Protein AF-A0A4Q3DZP5-F1 (afdb_monomer)

Structure (mmCIF, N/CA/C/O backbone):
data_AF-A0A4Q3DZP5-F1
#
_entry.id   AF-A0A4Q3DZP5-F1
#
loop_
_atom_site.group_PDB
_atom_site.id
_atom_site.type_symbol
_atom_s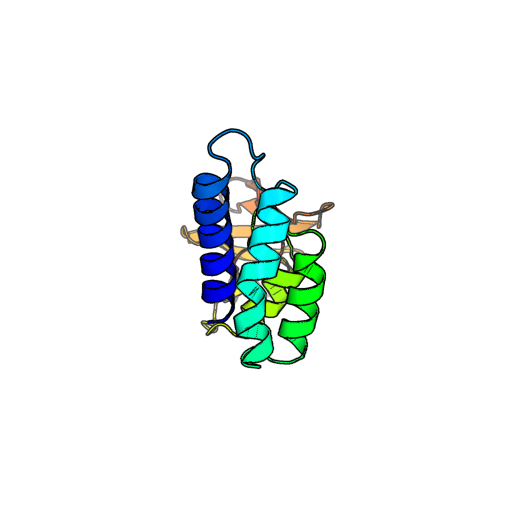ite.label_atom_id
_atom_site.label_alt_id
_atom_site.label_comp_id
_atom_site.label_asym_id
_atom_site.label_entity_id
_atom_site.label_seq_id
_atom_site.pdbx_PDB_ins_code
_atom_site.Cartn_x
_atom_site.Cartn_y
_atom_site.Cartn_z
_atom_site.occupancy
_atom_site.B_iso_or_equiv
_atom_site.auth_seq_id
_atom_site.auth_comp_id
_atom_site.auth_asym_id
_atom_site.auth_atom_id
_atom_site.pdbx_PDB_model_num
ATOM 1 N N . ALA A 1 1 ? -7.236 -9.238 -7.511 1.00 82.50 1 ALA A N 1
ATOM 2 C CA . ALA A 1 1 ? -6.347 -9.810 -8.567 1.00 82.50 1 ALA A CA 1
ATOM 3 C C . ALA A 1 1 ? -5.338 -8.799 -9.135 1.00 82.50 1 ALA A C 1
ATOM 5 O O . ALA A 1 1 ? -4.156 -9.111 -9.220 1.00 82.50 1 ALA A O 1
ATOM 6 N N . TYR A 1 2 ? -5.751 -7.573 -9.482 1.00 93.81 2 TYR A N 1
ATOM 7 C CA . TYR A 1 2 ? -4.837 -6.547 -10.020 1.00 93.81 2 TYR A CA 1
ATOM 8 C C . TYR A 1 2 ? -3.721 -6.129 -9.052 1.00 93.81 2 TYR A C 1
ATOM 10 O O . TYR A 1 2 ? -2.612 -5.832 -9.490 1.00 93.81 2 TYR A O 1
ATOM 18 N N . ALA A 1 3 ? -3.988 -6.149 -7.740 1.00 92.50 3 ALA A N 1
ATOM 19 C CA . ALA A 1 3 ? -2.983 -5.853 -6.720 1.00 92.50 3 ALA A CA 1
ATOM 20 C C . ALA A 1 3 ? -1.769 -6.786 -6.798 1.00 92.50 3 ALA A C 1
ATOM 22 O O . ALA A 1 3 ? -0.632 -6.325 -6.681 1.00 92.50 3 ALA A O 1
ATOM 23 N N . PHE A 1 4 ? -2.014 -8.077 -7.045 1.00 93.44 4 PHE A N 1
ATOM 24 C CA . PHE A 1 4 ? -0.957 -9.061 -7.245 1.00 93.44 4 PHE A CA 1
ATOM 25 C C . PHE A 1 4 ? -0.105 -8.681 -8.452 1.00 93.44 4 PHE A C 1
ATOM 27 O O . PHE A 1 4 ? 1.088 -8.473 -8.290 1.00 93.44 4 PHE A O 1
ATOM 34 N N . LEU A 1 5 ? -0.723 -8.465 -9.617 1.00 95.12 5 LEU A N 1
ATOM 35 C CA . LEU A 1 5 ? -0.002 -8.112 -10.840 1.00 95.12 5 LEU A CA 1
ATOM 36 C C . LEU A 1 5 ? 0.884 -6.869 -10.671 1.00 95.12 5 LEU A C 1
ATOM 38 O O . LEU A 1 5 ? 2.070 -6.918 -10.984 1.00 95.12 5 LEU A O 1
ATOM 42 N N . VAL A 1 6 ? 0.334 -5.762 -10.158 1.00 95.38 6 VAL A N 1
ATOM 43 C CA . VAL A 1 6 ? 1.102 -4.517 -9.965 1.00 95.38 6 VAL A CA 1
ATOM 44 C C . VAL A 1 6 ? 2.291 -4.744 -9.028 1.00 95.38 6 VAL A C 1
ATOM 46 O O . VAL A 1 6 ? 3.381 -4.234 -9.282 1.00 95.38 6 VAL A O 1
ATOM 49 N N . THR A 1 7 ? 2.100 -5.541 -7.975 1.00 95.12 7 THR A N 1
ATOM 50 C CA . THR A 1 7 ? 3.166 -5.900 -7.029 1.00 95.12 7 THR A CA 1
ATOM 51 C C . THR A 1 7 ? 4.206 -6.811 -7.682 1.00 95.12 7 THR A C 1
ATOM 53 O O . THR A 1 7 ? 5.396 -6.554 -7.569 1.00 95.12 7 THR A O 1
ATOM 56 N N . THR A 1 8 ? 3.798 -7.821 -8.451 1.00 96.38 8 THR A N 1
ATOM 57 C CA . THR A 1 8 ? 4.721 -8.696 -9.189 1.00 96.38 8 THR A CA 1
ATOM 58 C C . THR A 1 8 ? 5.590 -7.901 -10.158 1.00 96.38 8 THR A C 1
ATOM 60 O O . THR A 1 8 ? 6.802 -8.094 -10.199 1.00 96.38 8 THR A O 1
ATOM 63 N N . VAL A 1 9 ? 5.000 -6.968 -10.910 1.00 97.19 9 VAL A N 1
ATOM 64 C CA . VAL A 1 9 ? 5.762 -6.135 -11.848 1.00 97.19 9 VAL A CA 1
ATOM 65 C C . VAL A 1 9 ? 6.687 -5.160 -11.106 1.00 97.19 9 VAL A C 1
ATOM 67 O O . VAL A 1 9 ? 7.790 -4.914 -11.586 1.00 97.19 9 VAL A O 1
ATOM 70 N N . HIS A 1 10 ? 6.299 -4.657 -9.925 1.00 96.31 10 HIS A N 1
ATOM 71 C CA . HIS A 1 10 ? 7.179 -3.864 -9.051 1.00 96.31 10 HIS A CA 1
ATOM 72 C C . HIS A 1 10 ? 8.448 -4.645 -8.680 1.00 96.31 10 HIS A C 1
ATOM 74 O O . HIS A 1 10 ? 9.561 -4.149 -8.870 1.00 96.31 10 HIS A O 1
ATOM 80 N N . GLU A 1 11 ? 8.288 -5.878 -8.197 1.00 97.00 11 GLU A N 1
ATOM 81 C CA . GLU A 1 11 ? 9.420 -6.714 -7.787 1.00 97.00 11 GLU A CA 1
ATOM 82 C C . GLU A 1 11 ? 10.266 -7.166 -8.985 1.00 97.00 11 GLU A C 1
ATOM 84 O O . GLU A 1 11 ? 11.497 -7.137 -8.937 1.00 97.00 11 GLU A O 1
ATOM 89 N N . PHE A 1 12 ? 9.640 -7.494 -10.119 1.00 98.06 12 PHE A N 1
ATOM 90 C CA . PHE A 1 12 ? 10.377 -7.805 -11.346 1.00 98.06 12 PHE A CA 1
ATOM 91 C C . PHE A 1 12 ? 11.120 -6.595 -11.908 1.00 98.06 12 PHE A C 1
ATOM 93 O O . PHE A 1 12 ? 12.197 -6.761 -12.480 1.00 98.06 12 PHE A O 1
ATOM 100 N N . ALA A 1 13 ? 10.609 -5.379 -11.716 1.00 97.62 13 ALA A N 1
ATOM 101 C CA . ALA A 1 13 ? 11.342 -4.174 -12.072 1.00 97.62 13 ALA A CA 1
ATOM 102 C C . ALA A 1 13 ? 12.595 -4.000 -11.200 1.00 97.62 13 ALA A C 1
ATOM 104 O O . ALA A 1 13 ? 13.627 -3.584 -11.732 1.00 97.62 13 ALA A O 1
ATOM 105 N N . HIS A 1 14 ? 12.557 -4.362 -9.908 1.00 96.81 14 HIS A N 1
ATOM 106 C CA . HIS A 1 14 ? 13.768 -4.413 -9.068 1.00 96.81 14 HIS A CA 1
ATOM 107 C C . HIS A 1 14 ? 14.778 -5.409 -9.615 1.00 96.81 14 HIS A C 1
ATOM 109 O O . HIS A 1 14 ? 15.915 -5.024 -9.878 1.00 96.81 14 HIS A O 1
ATOM 115 N N . LEU A 1 15 ? 14.352 -6.650 -9.867 1.00 97.75 15 LEU A N 1
ATOM 116 C CA . LEU A 1 15 ? 15.219 -7.692 -10.420 1.00 97.75 15 LEU A CA 1
ATOM 117 C C . LEU A 1 15 ? 15.835 -7.275 -11.762 1.00 97.75 15 LEU A C 1
ATOM 119 O O . LEU A 1 15 ? 17.044 -7.381 -11.962 1.00 97.75 15 LEU A O 1
ATOM 123 N N . TYR A 1 16 ? 15.019 -6.759 -12.681 1.00 98.06 16 TYR A N 1
ATOM 124 C CA . TYR A 1 16 ? 15.492 -6.319 -13.989 1.00 98.06 16 TYR A CA 1
ATOM 125 C C . TYR A 1 16 ? 16.492 -5.162 -13.865 1.00 98.06 16 TYR A C 1
ATOM 127 O O . TYR A 1 16 ? 17.519 -5.151 -14.540 1.00 98.06 16 TYR A O 1
ATOM 135 N N . THR A 1 17 ? 16.233 -4.213 -12.964 1.00 98.19 17 THR A N 1
ATOM 136 C CA . THR A 1 17 ? 17.139 -3.085 -12.697 1.00 98.19 17 THR A CA 1
ATOM 137 C C . THR A 1 17 ? 18.458 -3.563 -12.101 1.00 98.19 17 THR A C 1
ATOM 139 O O . THR A 1 17 ? 19.517 -3.108 -12.531 1.00 98.19 17 THR A O 1
ATOM 142 N N . PHE A 1 18 ? 18.413 -4.518 -11.172 1.00 97.81 18 PHE A N 1
ATOM 143 C CA . PHE A 1 18 ? 19.606 -5.143 -10.613 1.00 97.81 18 PHE A CA 1
ATOM 144 C C . PHE A 1 18 ? 20.433 -5.836 -11.700 1.00 97.81 18 PHE A C 1
ATOM 146 O O . PHE A 1 18 ? 21.630 -5.595 -11.799 1.00 97.81 18 PHE A O 1
ATOM 153 N N . ASN A 1 19 ? 19.810 -6.600 -12.598 1.00 97.81 19 ASN A N 1
ATOM 154 C CA . ASN A 1 19 ? 20.534 -7.258 -13.688 1.00 97.81 19 ASN A CA 1
ATOM 155 C C . ASN A 1 19 ? 21.247 -6.263 -14.622 1.00 97.81 19 ASN A C 1
ATOM 157 O O . ASN A 1 19 ? 22.319 -6.574 -15.131 1.00 97.81 19 ASN A O 1
ATOM 161 N N . GLN A 1 20 ? 20.686 -5.067 -14.830 1.00 97.81 20 GLN A N 1
ATOM 162 C CA . GLN A 1 20 ? 21.265 -4.033 -15.699 1.00 97.81 20 GLN A CA 1
ATOM 163 C C . GLN A 1 20 ? 22.331 -3.169 -15.007 1.00 97.81 20 GLN A C 1
ATOM 165 O O . GLN A 1 20 ? 23.309 -2.768 -15.636 1.00 97.81 20 GLN A O 1
ATOM 170 N N . HIS A 1 21 ? 22.143 -2.852 -13.724 1.00 96.88 21 HIS A N 1
ATOM 171 C CA . HIS A 1 21 ? 22.919 -1.812 -13.034 1.00 96.88 21 HIS A CA 1
ATOM 172 C C . HIS A 1 21 ? 23.624 -2.299 -11.762 1.00 96.88 21 HIS A C 1
ATOM 174 O O . HIS A 1 21 ? 24.452 -1.573 -11.207 1.00 96.88 21 HIS A O 1
ATOM 180 N N . GLN A 1 22 ? 23.325 -3.514 -11.303 1.00 95.19 22 GLN A N 1
ATOM 181 C CA . GLN A 1 22 ? 23.816 -4.097 -10.054 1.00 95.19 22 GLN A CA 1
ATOM 182 C C . GLN A 1 22 ? 23.598 -3.112 -8.891 1.00 95.19 22 GLN A C 1
ATOM 184 O O . GLN A 1 22 ? 22.534 -2.503 -8.774 1.00 95.19 22 GLN A O 1
ATOM 189 N N . HIS A 1 23 ? 24.611 -2.891 -8.055 1.00 92.94 23 HIS A N 1
ATOM 190 C CA . HIS A 1 23 ? 24.550 -1.975 -6.912 1.00 92.94 23 HIS A CA 1
ATOM 191 C C . HIS A 1 23 ? 24.649 -0.480 -7.273 1.00 92.94 23 HIS A C 1
ATOM 193 O O . HIS A 1 23 ? 24.710 0.356 -6.374 1.00 92.94 23 HIS A O 1
ATOM 199 N N . LYS A 1 24 ? 24.695 -0.115 -8.563 1.00 95.12 24 LYS A N 1
ATOM 200 C CA . LYS A 1 24 ? 24.830 1.291 -8.989 1.00 95.12 24 LYS A CA 1
ATOM 201 C C . LYS A 1 24 ? 23.496 2.038 -9.003 1.00 95.12 24 LYS A C 1
ATOM 203 O O . LYS A 1 24 ? 23.484 3.256 -8.842 1.00 95.12 24 LYS A O 1
ATOM 208 N N . ALA A 1 25 ? 22.385 1.328 -9.195 1.00 95.62 25 ALA A N 1
ATOM 209 C CA . ALA A 1 25 ? 21.057 1.930 -9.176 1.00 95.62 25 ALA A CA 1
ATOM 210 C C . ALA A 1 25 ? 20.557 2.091 -7.737 1.00 95.62 25 ALA A C 1
ATOM 212 O O . ALA A 1 25 ? 20.669 1.182 -6.913 1.00 95.62 25 ALA A O 1
ATOM 213 N N . LYS A 1 26 ? 19.957 3.246 -7.437 1.00 93.44 26 LYS A N 1
ATOM 214 C CA . LYS A 1 26 ? 19.296 3.451 -6.145 1.00 93.44 26 LYS A CA 1
ATOM 215 C C . LYS A 1 26 ? 17.983 2.659 -6.099 1.00 93.44 26 LYS A C 1
ATOM 217 O O . LYS A 1 26 ? 17.260 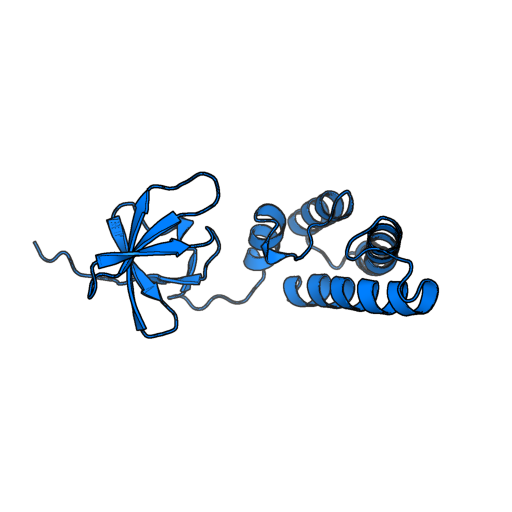2.652 -7.101 1.00 93.44 26 LYS A O 1
ATOM 222 N N . PRO A 1 27 ? 17.618 2.067 -4.946 1.00 90.56 27 PRO A N 1
ATOM 223 C CA . PRO A 1 27 ? 16.287 1.511 -4.746 1.00 90.56 27 PRO A CA 1
ATOM 224 C C . PRO A 1 27 ? 15.225 2.553 -5.079 1.00 90.56 27 PRO A C 1
ATOM 226 O O . PRO A 1 27 ? 15.302 3.700 -4.633 1.00 90.56 27 PRO A O 1
ATOM 229 N N . HIS A 1 28 ? 14.275 2.160 -5.925 1.00 93.25 28 HIS A N 1
ATOM 230 C CA . HIS A 1 28 ? 13.212 3.034 -6.418 1.00 93.25 28 HIS A CA 1
ATOM 231 C C . HIS A 1 28 ? 13.714 4.333 -7.086 1.00 93.25 28 HIS A C 1
ATOM 233 O O . HIS A 1 28 ? 13.002 5.337 -7.123 1.00 93.25 28 HIS A O 1
ATOM 239 N N . GLY A 1 29 ? 14.946 4.319 -7.609 1.00 94.00 29 GLY A N 1
ATOM 240 C CA . GLY A 1 29 ? 15.583 5.410 -8.348 1.00 94.00 29 GLY A CA 1
ATOM 241 C C . GLY A 1 29 ? 15.099 5.530 -9.795 1.00 94.00 29 GLY A C 1
ATOM 242 O O . GLY A 1 29 ? 14.175 4.837 -10.219 1.00 94.00 29 GLY A O 1
ATOM 243 N N . THR A 1 30 ? 15.715 6.427 -10.565 1.00 96.00 30 THR A N 1
ATOM 244 C CA . THR A 1 30 ? 15.308 6.740 -11.947 1.00 96.00 30 THR A CA 1
ATOM 245 C C . THR A 1 30 ? 15.309 5.507 -12.851 1.00 96.00 30 THR A C 1
ATOM 247 O O . THR A 1 30 ? 14.345 5.289 -13.584 1.00 96.00 30 THR A O 1
ATOM 250 N N . GLU A 1 31 ? 16.342 4.670 -12.756 1.00 97.44 31 GLU A N 1
ATOM 251 C CA . GLU A 1 31 ? 16.497 3.440 -13.537 1.00 97.44 31 GLU A CA 1
ATOM 252 C C . GLU A 1 31 ? 15.361 2.457 -13.240 1.00 97.44 31 GLU A C 1
ATOM 254 O O . GLU A 1 31 ? 14.699 1.954 -14.151 1.00 97.44 31 GLU A O 1
ATOM 259 N N . TRP A 1 32 ? 15.071 2.247 -11.953 1.00 97.56 32 TRP A N 1
ATOM 260 C CA . TRP A 1 32 ? 13.969 1.393 -11.527 1.00 97.56 32 TRP A CA 1
ATOM 261 C C . TRP A 1 32 ? 12.614 1.932 -11.989 1.00 97.56 32 TRP A C 1
ATOM 263 O O . TRP A 1 32 ? 11.813 1.176 -12.534 1.00 97.56 32 TRP A O 1
ATOM 273 N N . LYS A 1 33 ? 12.360 3.240 -11.844 1.00 96.44 33 LYS A N 1
ATOM 274 C CA . LYS A 1 33 ? 11.102 3.868 -12.288 1.00 96.44 33 LYS A CA 1
ATOM 275 C C . LYS A 1 33 ? 10.892 3.700 -13.792 1.00 96.44 33 LYS A C 1
ATOM 277 O O . LYS A 1 33 ? 9.787 3.368 -14.224 1.00 96.44 33 LYS A O 1
ATOM 282 N N . ALA A 1 34 ? 11.948 3.890 -14.584 1.00 96.69 34 ALA A N 1
ATOM 283 C CA . ALA A 1 34 ? 11.909 3.688 -16.027 1.00 96.69 34 ALA A CA 1
ATOM 284 C C . ALA A 1 34 ? 11.595 2.225 -16.379 1.00 96.69 34 ALA A C 1
ATOM 286 O O . ALA A 1 34 ? 10.703 1.960 -17.190 1.00 96.69 34 ALA A O 1
ATOM 287 N N . ASN A 1 35 ? 12.262 1.273 -15.719 1.00 97.81 35 ASN A N 1
ATOM 288 C CA . ASN A 1 35 ? 12.016 -0.153 -15.917 1.00 97.81 35 ASN A CA 1
ATOM 289 C C . ASN A 1 35 ? 10.603 -0.562 -15.508 1.00 97.81 35 ASN A C 1
ATOM 291 O O . ASN A 1 35 ? 9.933 -1.252 -16.272 1.00 97.81 35 ASN A O 1
ATOM 295 N N . PHE A 1 36 ? 10.109 -0.082 -14.370 1.00 97.69 36 PHE A N 1
ATOM 296 C CA . PHE A 1 36 ? 8.759 -0.376 -13.913 1.00 97.69 36 PHE A CA 1
ATOM 297 C C . PHE A 1 36 ? 7.707 0.139 -14.903 1.00 97.69 36 PHE A C 1
ATOM 299 O O . PHE A 1 36 ? 6.838 -0.618 -15.342 1.00 97.69 36 PHE A O 1
ATOM 306 N N . LYS A 1 37 ? 7.835 1.395 -15.354 1.00 96.62 37 LYS A N 1
ATOM 307 C CA . LYS A 1 37 ? 6.940 1.972 -16.366 1.00 96.62 37 LYS A CA 1
ATOM 308 C C . LYS A 1 37 ? 6.969 1.183 -17.675 1.00 96.62 37 LYS A C 1
ATOM 310 O O . LYS A 1 37 ? 5.908 0.945 -18.252 1.00 96.62 37 LYS A O 1
ATOM 315 N N . ARG A 1 38 ? 8.156 0.758 -18.127 1.00 97.12 38 ARG A N 1
ATOM 316 C CA . ARG A 1 38 ? 8.343 -0.062 -19.335 1.00 97.12 38 ARG A CA 1
ATOM 317 C C . ARG A 1 38 ? 7.678 -1.430 -19.198 1.00 97.12 38 ARG A C 1
ATOM 319 O O . ARG A 1 38 ? 6.958 -1.841 -20.101 1.00 97.12 38 ARG A O 1
ATOM 326 N N . MET A 1 39 ? 7.880 -2.112 -18.073 1.00 97.69 39 MET A N 1
ATOM 327 C CA . MET A 1 39 ? 7.336 -3.452 -17.828 1.00 97.69 39 MET A CA 1
ATOM 328 C C . MET A 1 39 ? 5.817 -3.459 -17.637 1.00 97.69 39 MET A C 1
ATOM 330 O O . MET A 1 39 ? 5.185 -4.477 -17.892 1.00 97.69 39 MET A O 1
ATOM 334 N N . MET A 1 40 ? 5.214 -2.328 -17.260 1.00 97.25 40 MET A N 1
ATOM 335 C CA . MET A 1 40 ? 3.757 -2.185 -17.203 1.00 97.25 40 MET A CA 1
ATOM 336 C C . MET A 1 40 ? 3.097 -1.987 -18.580 1.00 97.25 40 MET A C 1
ATOM 338 O O . MET A 1 40 ? 1.913 -2.282 -18.730 1.00 97.25 40 MET A O 1
ATOM 342 N N . GLN A 1 41 ? 3.836 -1.523 -19.601 1.00 96.56 41 GLN A N 1
ATOM 343 C CA . GLN A 1 41 ? 3.275 -1.207 -20.927 1.00 96.56 41 GLN A CA 1
ATOM 344 C C . GLN A 1 41 ? 2.510 -2.358 -21.599 1.00 96.56 41 GLN A C 1
ATOM 346 O O . GLN A 1 41 ? 1.428 -2.092 -22.125 1.00 96.56 41 GLN A O 1
ATOM 351 N N . PRO A 1 42 ? 2.999 -3.615 -21.600 1.00 96.81 42 PRO A N 1
ATOM 352 C CA . PRO A 1 42 ? 2.271 -4.717 -22.224 1.00 96.81 42 PRO A CA 1
ATOM 353 C C . PRO A 1 42 ? 0.869 -4.906 -21.637 1.00 96.81 42 PRO A C 1
ATOM 355 O O . PRO A 1 42 ? -0.078 -5.123 -22.384 1.00 96.81 42 PRO A O 1
ATOM 358 N N . PHE A 1 43 ? 0.707 -4.735 -20.324 1.00 96.19 43 PHE A N 1
ATOM 359 C CA . PHE A 1 43 ? -0.585 -4.889 -19.653 1.00 96.19 43 PHE A CA 1
ATOM 360 C C . PHE A 1 43 ? -1.576 -3.777 -20.018 1.00 96.19 43 PHE A C 1
ATOM 362 O O . PHE A 1 43 ? -2.765 -4.044 -20.148 1.00 96.19 43 PHE A O 1
ATOM 369 N N . PHE A 1 44 ? -1.102 -2.548 -20.254 1.00 94.81 44 PHE A N 1
ATOM 370 C CA . PHE A 1 44 ? -1.964 -1.482 -20.776 1.00 94.81 44 PHE A CA 1
ATOM 371 C C . PHE A 1 44 ? -2.406 -1.747 -22.215 1.00 94.81 44 PHE A C 1
ATOM 373 O O . PHE A 1 44 ? -3.557 -1.499 -22.548 1.00 94.81 44 PHE A O 1
ATOM 380 N N . LYS A 1 45 ? -1.517 -2.280 -23.064 1.00 95.31 45 LYS A N 1
ATOM 381 C CA . LYS A 1 45 ? -1.854 -2.618 -24.458 1.00 95.31 45 LYS A CA 1
ATOM 382 C C . LYS A 1 45 ? -2.856 -3.764 -24.569 1.00 95.31 45 LYS A C 1
ATOM 384 O O . LYS A 1 45 ? -3.623 -3.798 -25.520 1.00 95.31 45 LYS A O 1
ATOM 389 N N . LEU A 1 46 ? -2.826 -4.691 -23.614 1.00 96.25 46 LEU A N 1
ATOM 390 C CA . LEU A 1 46 ? -3.785 -5.792 -23.518 1.00 96.25 46 LEU A CA 1
ATOM 391 C C . LEU A 1 46 ? -5.138 -5.365 -22.923 1.00 96.25 46 LEU A C 1
ATOM 393 O O . LEU A 1 46 ? -6.025 -6.203 -22.822 1.00 96.25 46 LEU A O 1
ATOM 397 N N . ASP A 1 47 ? -5.275 -4.102 -22.501 1.00 94.25 47 ASP A N 1
ATOM 398 C CA . ASP A 1 47 ? -6.489 -3.523 -21.912 1.00 94.25 47 ASP A CA 1
ATOM 399 C C . ASP A 1 47 ? -7.097 -4.354 -20.765 1.00 94.25 47 ASP A C 1
ATOM 401 O O . ASP A 1 47 ? -8.306 -4.485 -20.606 1.00 94.25 47 ASP A O 1
ATOM 405 N N . ILE A 1 48 ? -6.234 -4.946 -19.931 1.00 94.62 48 ILE A N 1
ATOM 406 C CA . ILE A 1 48 ? -6.689 -5.815 -18.833 1.00 94.62 48 ILE A CA 1
ATOM 407 C C . ILE A 1 48 ? -7.186 -5.034 -17.612 1.00 94.62 48 ILE A C 1
ATOM 409 O O . ILE A 1 48 ? -7.766 -5.622 -16.703 1.00 94.62 48 ILE A O 1
ATOM 413 N N . 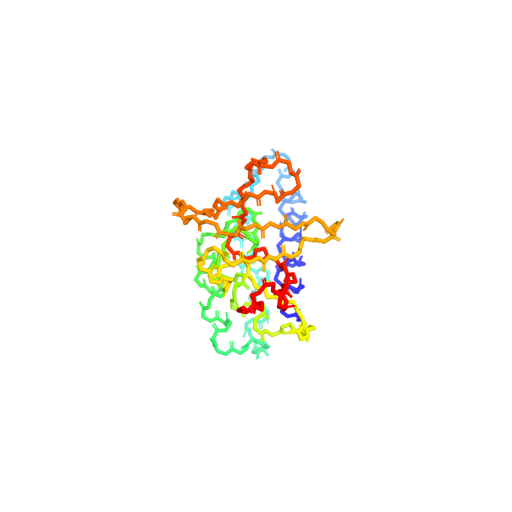PHE A 1 49 ? -6.893 -3.733 -17.531 1.00 95.31 49 PHE A N 1
ATOM 414 C CA . PHE A 1 49 ? -7.251 -2.910 -16.380 1.00 95.31 49 PHE A CA 1
ATOM 415 C C . PHE A 1 49 ? -8.562 -2.169 -16.641 1.00 95.31 49 PHE A C 1
ATOM 417 O O . PHE A 1 49 ? -8.631 -1.403 -17.601 1.00 95.31 49 PHE A O 1
ATOM 424 N N . PRO A 1 50 ? -9.550 -2.268 -15.735 1.00 95.56 50 PRO A N 1
ATOM 425 C CA . PRO A 1 50 ? -10.710 -1.386 -15.739 1.00 95.56 50 PRO A CA 1
ATOM 426 C C . PRO A 1 50 ? -10.291 0.088 -15.773 1.00 95.56 50 PRO A C 1
ATOM 428 O O . PRO A 1 50 ? -9.263 0.460 -15.201 1.00 95.56 50 PRO A O 1
ATOM 431 N N . ALA A 1 51 ? -11.093 0.939 -16.418 1.00 94.88 51 ALA A N 1
ATOM 432 C CA . ALA A 1 51 ? -10.732 2.333 -16.692 1.00 94.88 51 ALA A CA 1
ATOM 433 C C . ALA A 1 51 ? -10.348 3.143 -15.435 1.00 94.88 51 ALA A C 1
ATOM 435 O O . ALA A 1 51 ? -9.440 3.979 -15.478 1.00 94.88 51 ALA A O 1
ATOM 436 N N . ASP A 1 52 ? -11.006 2.889 -14.301 1.00 93.75 52 ASP A N 1
ATOM 437 C CA . ASP A 1 52 ? -10.716 3.557 -13.032 1.00 93.75 52 ASP A CA 1
ATOM 438 C C . ASP A 1 52 ? -9.365 3.119 -12.438 1.00 93.75 52 ASP A C 1
ATOM 440 O O . ASP A 1 52 ? -8.601 3.971 -11.979 1.00 93.75 52 ASP A O 1
ATOM 444 N N . ILE A 1 53 ? -9.023 1.827 -12.503 1.00 94.06 53 ILE A N 1
ATOM 445 C CA . ILE A 1 53 ? -7.701 1.315 -12.118 1.00 94.06 53 ILE A CA 1
ATOM 446 C C . ILE A 1 53 ? -6.630 1.826 -13.079 1.00 94.06 53 ILE A C 1
ATOM 448 O O . ILE A 1 53 ? -5.586 2.293 -12.623 1.00 94.06 53 ILE A O 1
ATOM 452 N N . ASN A 1 54 ? -6.875 1.761 -14.389 1.00 95.06 54 ASN A N 1
ATOM 453 C CA . ASN A 1 54 ? -5.914 2.151 -15.419 1.00 95.06 54 ASN A CA 1
ATOM 454 C C . ASN A 1 54 ? -5.414 3.584 -15.173 1.00 95.06 54 ASN A C 1
ATOM 456 O O . ASN A 1 54 ? -4.214 3.806 -14.991 1.00 95.06 54 ASN A O 1
ATOM 460 N N . LYS A 1 55 ? -6.344 4.532 -15.004 1.00 94.62 55 LYS A N 1
ATOM 461 C CA . LYS A 1 55 ? -6.032 5.934 -14.690 1.00 94.62 55 LYS A CA 1
ATOM 462 C C . LYS A 1 55 ? -5.176 6.083 -13.427 1.00 94.62 55 LYS A C 1
ATOM 464 O O . LYS A 1 55 ? -4.246 6.890 -13.398 1.00 94.62 55 LYS A O 1
ATOM 469 N N . VAL A 1 56 ? -5.482 5.321 -12.377 1.00 94.75 56 VAL A N 1
ATOM 470 C CA . VAL A 1 56 ? -4.745 5.385 -11.107 1.00 94.75 56 VAL A CA 1
ATOM 471 C C . VAL A 1 56 ? -3.333 4.813 -11.247 1.00 94.75 56 VAL A C 1
ATOM 473 O O . VAL A 1 56 ? -2.388 5.430 -10.756 1.00 94.75 56 VAL A O 1
ATOM 476 N N . ILE A 1 57 ? -3.160 3.690 -11.951 1.00 94.69 57 ILE A N 1
ATOM 477 C CA . ILE A 1 57 ? -1.839 3.093 -12.193 1.00 94.69 57 ILE A CA 1
ATOM 478 C C . ILE A 1 57 ? -0.984 4.021 -13.064 1.00 94.69 57 ILE A C 1
ATOM 480 O O . ILE A 1 57 ? 0.181 4.246 -12.738 1.00 94.69 57 ILE A O 1
ATOM 484 N N . VAL A 1 58 ? -1.542 4.604 -14.131 1.00 93.94 58 VAL A N 1
ATOM 485 C CA . VAL A 1 58 ? -0.821 5.556 -14.995 1.00 93.94 58 VAL A CA 1
ATOM 486 C C . VAL A 1 58 ? -0.283 6.733 -14.181 1.00 93.94 58 VAL A C 1
ATOM 488 O O . VAL A 1 58 ? 0.893 7.078 -14.302 1.00 93.94 58 VAL A O 1
ATOM 491 N N . ASN A 1 59 ? -1.107 7.303 -13.299 1.00 93.12 59 ASN A N 1
ATOM 492 C CA . ASN A 1 59 ? -0.677 8.389 -12.420 1.00 93.12 59 ASN A CA 1
ATOM 493 C C . ASN A 1 59 ? 0.401 7.940 -11.426 1.00 93.12 59 ASN A C 1
ATOM 495 O O . ASN A 1 59 ? 1.386 8.652 -11.234 1.00 93.12 59 ASN A O 1
ATOM 499 N N . TYR A 1 60 ? 0.241 6.762 -10.820 1.00 94.12 60 TYR A N 1
ATOM 500 C CA . TYR A 1 60 ? 1.215 6.203 -9.883 1.00 94.12 60 TYR A CA 1
ATOM 501 C C . TYR A 1 60 ? 2.590 5.986 -10.533 1.00 94.12 60 TYR A C 1
ATOM 503 O O . TYR A 1 60 ? 3.610 6.333 -9.942 1.00 94.12 60 TYR A O 1
ATOM 511 N N . LEU A 1 61 ? 2.636 5.498 -11.776 1.00 93.44 61 LEU A N 1
ATOM 512 C CA . LEU A 1 61 ? 3.884 5.246 -12.506 1.00 93.44 61 LEU A CA 1
ATOM 513 C C . LEU A 1 61 ? 4.682 6.515 -12.851 1.00 93.44 61 LEU A C 1
ATOM 515 O O . LEU A 1 61 ? 5.845 6.398 -13.238 1.00 93.44 61 LEU A O 1
ATOM 519 N N . ASN A 1 62 ? 4.116 7.717 -12.693 1.00 90.06 62 ASN A N 1
ATOM 520 C CA . ASN A 1 62 ? 4.877 8.963 -12.842 1.00 90.06 62 ASN A CA 1
ATOM 521 C C . ASN A 1 62 ? 5.874 9.170 -11.695 1.00 90.06 62 ASN A C 1
ATOM 523 O O . ASN A 1 62 ? 6.970 9.681 -11.912 1.00 90.06 62 ASN A O 1
ATOM 527 N N . ASN A 1 63 ? 5.510 8.768 -10.475 1.00 89.31 63 ASN A N 1
ATOM 528 C CA . ASN A 1 63 ? 6.408 8.807 -9.327 1.00 89.31 63 ASN A CA 1
ATOM 529 C C . ASN A 1 63 ? 6.056 7.694 -8.327 1.00 89.31 63 ASN A C 1
ATOM 531 O O . ASN A 1 63 ? 5.506 7.978 -7.258 1.00 89.31 63 ASN A O 1
ATOM 535 N N . PRO A 1 64 ? 6.347 6.428 -8.674 1.00 87.44 64 PRO A N 1
ATOM 536 C CA . PRO A 1 64 ? 5.899 5.302 -7.880 1.00 87.44 64 PRO A CA 1
ATOM 537 C C . PRO A 1 64 ? 6.604 5.290 -6.526 1.00 87.44 64 PRO A C 1
ATOM 539 O O . PRO A 1 64 ? 7.822 5.467 -6.423 1.00 87.44 64 PRO A O 1
ATOM 542 N N . ALA A 1 65 ? 5.807 5.100 -5.479 1.00 84.19 65 ALA A N 1
ATOM 543 C CA . ALA A 1 65 ? 6.295 4.972 -4.117 1.00 84.19 65 ALA A CA 1
ATOM 544 C C . ALA A 1 65 ? 7.063 3.655 -3.920 1.00 84.19 65 ALA A C 1
ATOM 546 O O . ALA A 1 65 ? 6.918 2.711 -4.697 1.00 84.19 65 ALA A O 1
ATOM 547 N N . ALA A 1 66 ? 7.809 3.564 -2.815 1.00 81.56 66 ALA A N 1
ATOM 548 C CA . ALA A 1 66 ? 8.588 2.376 -2.462 1.00 81.56 66 ALA A CA 1
ATOM 549 C C . ALA A 1 66 ? 7.752 1.085 -2.321 1.00 81.56 66 ALA A C 1
ATOM 551 O O . ALA A 1 66 ? 8.291 -0.012 -2.329 1.00 81.56 66 ALA A O 1
ATOM 552 N N . SER A 1 67 ? 6.433 1.212 -2.175 1.00 77.25 67 SER A N 1
ATOM 553 C CA . SER A 1 67 ? 5.487 0.099 -2.138 1.00 77.25 67 SER A CA 1
ATOM 554 C C . SER A 1 67 ? 4.123 0.576 -2.628 1.00 77.25 67 SER A C 1
ATOM 556 O O . SER A 1 67 ? 3.743 1.723 -2.386 1.00 77.25 67 SER A O 1
ATOM 558 N N . SER A 1 68 ? 3.344 -0.310 -3.245 1.00 73.94 68 SER A N 1
ATOM 559 C CA . SER A 1 68 ? 1.948 -0.035 -3.613 1.00 73.94 68 SER A CA 1
ATOM 560 C C . SER A 1 68 ? 1.066 0.291 -2.399 1.00 73.94 68 SER A C 1
ATOM 562 O O . SER A 1 68 ? 0.076 1.002 -2.530 1.00 73.94 68 SER A O 1
ATOM 564 N N . CYS A 1 69 ? 1.429 -0.183 -1.201 1.00 70.94 69 CYS A N 1
ATOM 565 C CA . CYS A 1 69 ? 0.663 0.035 0.032 1.00 70.94 69 CYS A CA 1
ATOM 566 C C . CYS A 1 69 ? 0.901 1.409 0.679 1.00 70.94 69 CYS A C 1
ATOM 568 O O . CYS A 1 69 ? 0.133 1.821 1.551 1.00 70.94 69 CYS A O 1
ATOM 570 N N . SER A 1 70 ? 1.976 2.114 0.308 1.00 78.19 70 SER A N 1
ATOM 571 C CA . SER A 1 70 ? 2.248 3.461 0.825 1.00 78.19 70 SER A CA 1
ATOM 572 C C . SER A 1 70 ? 1.537 4.553 0.021 1.00 78.19 70 SER A C 1
ATOM 574 O O . SER A 1 70 ? 1.289 5.635 0.560 1.00 78.19 70 SER A O 1
ATOM 576 N N . ASP A 1 71 ? 1.134 4.250 -1.215 1.00 87.31 71 ASP A N 1
ATOM 577 C CA . ASP A 1 71 ? 0.219 5.073 -2.000 1.00 87.31 71 ASP A CA 1
ATOM 578 C C . ASP A 1 71 ? -1.238 4.683 -1.699 1.00 87.31 71 ASP A C 1
ATOM 580 O O . ASP A 1 71 ? -1.773 3.690 -2.192 1.00 87.31 71 ASP A O 1
ATOM 584 N N . LEU A 1 72 ? -1.899 5.487 -0.861 1.00 87.56 72 LEU A N 1
ATOM 585 C CA . LEU A 1 72 ? -3.284 5.234 -0.452 1.00 87.56 72 LEU A CA 1
ATOM 586 C C . LEU A 1 72 ? -4.275 5.303 -1.624 1.00 87.56 72 LEU A C 1
ATOM 588 O O . LEU A 1 72 ? -5.354 4.719 -1.537 1.00 87.56 72 LEU A O 1
ATOM 592 N N . THR A 1 73 ? -3.958 6.039 -2.690 1.00 90.56 73 THR A N 1
ATOM 593 C CA . THR A 1 73 ? -4.836 6.169 -3.858 1.00 90.56 73 THR A CA 1
ATOM 594 C C . THR A 1 73 ? -4.795 4.885 -4.673 1.00 90.56 73 THR A C 1
ATOM 596 O O . THR A 1 73 ? -5.846 4.297 -4.937 1.00 90.56 73 THR A O 1
ATOM 599 N N . LEU A 1 74 ? -3.588 4.412 -4.994 1.00 92.31 74 LEU A N 1
ATOM 600 C CA . LEU A 1 74 ? -3.385 3.147 -5.689 1.00 92.31 74 LEU A CA 1
ATOM 601 C C . LEU A 1 74 ? -3.947 1.977 -4.885 1.00 92.31 74 LEU A C 1
ATOM 603 O O . LEU A 1 74 ? -4.729 1.193 -5.422 1.00 92.31 74 LEU A O 1
ATOM 607 N N . PHE A 1 75 ? -3.609 1.887 -3.596 1.00 90.56 75 PHE A N 1
ATOM 608 C CA . PHE A 1 75 ? -4.076 0.797 -2.745 1.00 90.56 75 PHE A CA 1
ATOM 609 C C . PHE A 1 75 ? -5.604 0.699 -2.740 1.00 90.56 75 PHE A C 1
ATOM 611 O O . PHE A 1 75 ? -6.159 -0.370 -2.989 1.00 90.56 75 PHE A O 1
ATOM 618 N N . ARG A 1 76 ? -6.306 1.816 -2.501 1.00 89.81 76 ARG A N 1
ATOM 619 C CA . ARG A 1 76 ? -7.776 1.823 -2.466 1.00 89.81 76 ARG A CA 1
ATOM 620 C C . ARG A 1 76 ? -8.381 1.430 -3.809 1.00 89.81 76 ARG A C 1
ATOM 622 O O . ARG A 1 76 ? -9.382 0.722 -3.811 1.00 89.81 76 ARG A O 1
ATOM 629 N N . ALA A 1 77 ? -7.807 1.890 -4.922 1.00 92.38 77 ALA A N 1
ATOM 630 C CA . ALA A 1 77 ? -8.291 1.544 -6.256 1.00 92.38 77 ALA A CA 1
ATOM 631 C C . ALA A 1 77 ? -8.163 0.038 -6.517 1.00 92.38 77 ALA A C 1
ATOM 633 O O . ALA A 1 77 ? -9.150 -0.604 -6.860 1.00 92.38 77 ALA A O 1
ATOM 634 N N . LEU A 1 78 ? -6.986 -0.539 -6.257 1.00 92.06 78 LEU A N 1
ATOM 635 C CA . LEU A 1 78 ? -6.742 -1.972 -6.437 1.00 92.06 78 LEU A CA 1
ATOM 636 C C . LEU A 1 78 ? -7.625 -2.822 -5.513 1.00 92.06 78 LEU A C 1
ATOM 638 O O . LEU A 1 78 ? -8.215 -3.804 -5.960 1.00 92.06 78 LEU A O 1
ATOM 642 N N . LYS A 1 79 ? -7.792 -2.403 -4.252 1.00 87.81 79 LYS A N 1
ATOM 643 C CA . LYS A 1 79 ? -8.557 -3.142 -3.238 1.00 87.81 79 LYS A CA 1
ATOM 644 C C . LYS A 1 79 ? -10.045 -3.283 -3.564 1.00 87.81 79 LYS A C 1
ATOM 646 O O . LYS A 1 79 ? -10.694 -4.206 -3.077 1.00 87.81 79 LYS A O 1
ATOM 651 N N . LYS A 1 80 ? -10.615 -2.390 -4.382 1.00 88.69 80 LYS A N 1
ATOM 652 C CA . LYS A 1 80 ? -12.009 -2.518 -4.853 1.00 88.69 80 LYS A CA 1
ATOM 653 C C . LYS A 1 80 ? -12.251 -3.809 -5.640 1.00 88.69 80 LYS A C 1
ATOM 655 O O . LYS A 1 80 ? -13.386 -4.264 -5.679 1.00 88.69 80 LYS A O 1
ATOM 660 N N . TYR A 1 81 ? -11.198 -4.375 -6.225 1.00 90.44 81 TYR A N 1
ATOM 661 C CA . TYR A 1 81 ? -11.237 -5.535 -7.114 1.00 90.44 81 TYR A CA 1
ATOM 662 C C . TYR A 1 81 ? -10.669 -6.808 -6.473 1.00 90.44 81 TYR A C 1
ATOM 664 O O . TYR A 1 81 ? -10.364 -7.782 -7.167 1.00 90.44 81 TYR A O 1
ATOM 672 N N . ASP A 1 82 ? -10.490 -6.798 -5.154 1.00 86.38 82 ASP A N 1
ATOM 673 C CA . ASP A 1 82 ? -10.194 -8.003 -4.392 1.00 86.38 82 ASP A CA 1
ATOM 674 C C . ASP A 1 82 ? -11.484 -8.565 -3.789 1.00 86.38 82 ASP A C 1
ATOM 676 O O . ASP A 1 82 ? -12.412 -7.821 -3.460 1.00 86.38 82 ASP A O 1
ATOM 680 N N . VAL A 1 83 ? -11.532 -9.889 -3.632 1.00 78.06 83 VAL A N 1
ATOM 681 C CA . VAL A 1 83 ? -12.624 -10.568 -2.928 1.00 78.06 83 VAL A CA 1
ATOM 682 C C . VAL A 1 83 ? -12.609 -10.104 -1.473 1.00 78.06 83 VAL A C 1
ATOM 684 O O . VAL A 1 83 ? -11.557 -10.093 -0.831 1.00 78.06 83 VAL A O 1
ATOM 687 N N . LYS A 1 84 ? -13.766 -9.674 -0.966 1.00 70.56 84 LYS A N 1
ATOM 688 C CA . LYS A 1 84 ? -13.907 -9.188 0.409 1.00 70.56 84 LYS A CA 1
ATOM 689 C C . LYS A 1 84 ? -14.616 -10.227 1.256 1.00 70.56 84 LYS A C 1
ATOM 691 O O . LYS A 1 84 ? -15.710 -10.660 0.906 1.00 70.56 84 LYS A O 1
ATOM 696 N N . GLU A 1 85 ? -14.035 -10.539 2.404 1.00 73.94 85 GLU A N 1
ATOM 697 C CA . GLU A 1 85 ? -14.802 -11.101 3.509 1.00 73.94 85 GLU A CA 1
ATOM 698 C C . GLU A 1 85 ? -15.708 -10.011 4.090 1.00 73.94 85 GLU A C 1
ATOM 700 O O . GLU A 1 85 ? -15.292 -8.861 4.248 1.00 73.94 85 GLU A O 1
ATOM 705 N N . ALA A 1 86 ? -16.960 -10.352 4.398 1.00 71.12 86 ALA A N 1
ATOM 706 C CA . ALA A 1 86 ? -17.969 -9.377 4.817 1.00 71.12 86 ALA A CA 1
ATOM 707 C C . ALA A 1 86 ? -17.635 -8.663 6.144 1.00 71.12 86 ALA A C 1
ATOM 709 O O . ALA A 1 86 ? -18.144 -7.572 6.401 1.00 71.12 86 ALA A O 1
ATOM 710 N N . SER A 1 87 ? -16.798 -9.267 6.990 1.00 78.44 87 SER A N 1
ATOM 711 C CA . SER A 1 87 ? -16.400 -8.749 8.306 1.00 78.44 87 SER A CA 1
ATOM 712 C C . SER A 1 87 ? -15.197 -7.800 8.267 1.00 78.44 87 SER A C 1
ATOM 714 O O . SER A 1 87 ? -14.975 -7.075 9.240 1.00 78.44 87 SER A O 1
ATOM 716 N N . VAL A 1 88 ? -14.434 -7.774 7.167 1.00 87.50 88 VAL A N 1
ATOM 717 C CA . VAL A 1 88 ? -13.175 -7.024 7.069 1.00 87.50 88 VAL A CA 1
ATOM 718 C C . VAL A 1 88 ? -13.409 -5.644 6.456 1.00 87.50 88 VAL A C 1
ATOM 720 O O . VAL A 1 88 ? -13.873 -5.499 5.324 1.00 87.50 88 VAL A O 1
ATOM 723 N N . VAL A 1 89 ? -13.037 -4.602 7.198 1.00 91.25 89 VAL A N 1
ATOM 724 C CA . VAL A 1 89 ? -13.139 -3.197 6.783 1.00 91.25 89 VAL A CA 1
ATOM 725 C C . VAL A 1 89 ? -11.801 -2.477 6.944 1.00 91.25 89 VAL A C 1
ATOM 727 O O . VAL A 1 89 ? -10.874 -2.979 7.570 1.00 91.25 89 VAL A O 1
ATOM 730 N N . LEU A 1 90 ? -11.674 -1.280 6.366 1.00 93.00 90 LEU A N 1
ATOM 731 C CA . LEU A 1 90 ? -10.500 -0.429 6.583 1.00 93.00 90 LEU A CA 1
ATOM 732 C C . LEU A 1 90 ? -10.674 0.380 7.872 1.00 93.00 90 LEU A C 1
ATOM 734 O O . LEU A 1 90 ? -11.763 0.898 8.116 1.00 93.00 90 LEU A O 1
ATOM 738 N N . VAL A 1 91 ? -9.608 0.581 8.650 1.00 94.94 91 VAL A N 1
ATOM 739 C CA . VAL A 1 91 ? -9.672 1.353 9.907 1.00 94.94 91 VAL A CA 1
ATOM 740 C C . VAL A 1 91 ? -10.217 2.773 9.705 1.00 94.94 91 VAL A C 1
ATOM 742 O O . VAL A 1 91 ? -10.901 3.313 10.570 1.00 94.94 91 VAL A O 1
ATOM 745 N N . GLU A 1 92 ? -9.989 3.387 8.538 1.00 94.69 92 GLU A N 1
ATOM 746 C CA . GLU A 1 92 ? -10.535 4.714 8.225 1.00 94.69 92 GLU A CA 1
ATOM 747 C C . GLU A 1 92 ? -12.066 4.749 8.121 1.00 94.69 92 GLU A C 1
ATOM 749 O O . GLU A 1 92 ? -12.661 5.820 8.249 1.00 94.69 92 GLU A O 1
ATOM 754 N N . LYS A 1 93 ? -12.695 3.587 7.896 1.00 93.31 93 LYS A N 1
ATOM 755 C CA . LYS A 1 93 ? -14.150 3.404 7.835 1.00 93.31 93 LYS A CA 1
ATOM 756 C C . LYS A 1 93 ? -14.778 3.132 9.198 1.00 93.31 93 LYS A C 1
ATOM 758 O O . LYS A 1 93 ? -15.997 3.209 9.303 1.00 93.31 93 LYS A O 1
ATOM 763 N N . ILE A 1 94 ? -13.979 2.850 10.226 1.00 93.88 94 ILE A N 1
ATOM 764 C CA . ILE A 1 94 ? -14.487 2.740 11.593 1.00 93.88 94 ILE A CA 1
ATOM 765 C C . ILE A 1 94 ? -14.952 4.136 12.044 1.00 93.88 94 ILE A C 1
ATOM 767 O O . ILE A 1 94 ? -14.242 5.112 11.788 1.00 93.88 94 ILE A O 1
ATOM 771 N N . PRO A 1 95 ? -16.127 4.279 12.684 1.00 92.81 95 PRO A N 1
ATOM 772 C CA . PRO A 1 95 ? -16.574 5.552 13.249 1.00 92.81 95 PRO A CA 1
ATOM 773 C C . PRO A 1 95 ? -15.606 6.118 14.298 1.00 92.81 95 PRO A C 1
ATOM 775 O O . PRO A 1 95 ? -14.716 5.433 14.804 1.00 92.81 95 PRO A O 1
ATOM 778 N N . ALA A 1 96 ? -15.737 7.406 14.627 1.00 91.94 96 ALA A N 1
ATOM 779 C CA . ALA A 1 96 ? -14.982 7.977 15.745 1.00 91.94 96 ALA A CA 1
ATOM 780 C C . ALA A 1 96 ? -15.400 7.277 17.042 1.00 91.94 96 ALA A C 1
ATOM 782 O O . ALA A 1 96 ? -16.584 7.021 17.236 1.00 91.94 96 ALA A O 1
ATOM 783 N N . ASN A 1 97 ? -14.426 6.923 17.879 1.00 93.94 97 ASN A N 1
ATOM 784 C CA . ASN A 1 97 ? -14.601 6.096 19.075 1.00 93.94 97 ASN A CA 1
ATOM 785 C C . ASN A 1 97 ? -15.143 4.678 18.812 1.00 93.94 97 ASN A C 1
ATOM 787 O O . ASN A 1 97 ? -15.437 3.955 19.761 1.00 93.94 97 ASN A O 1
ATOM 791 N N . GLY A 1 98 ? -15.237 4.255 17.548 1.00 94.00 98 GLY A N 1
ATOM 792 C CA . GLY A 1 98 ? -15.637 2.900 17.191 1.00 94.00 98 GLY A CA 1
ATOM 793 C C . GLY A 1 98 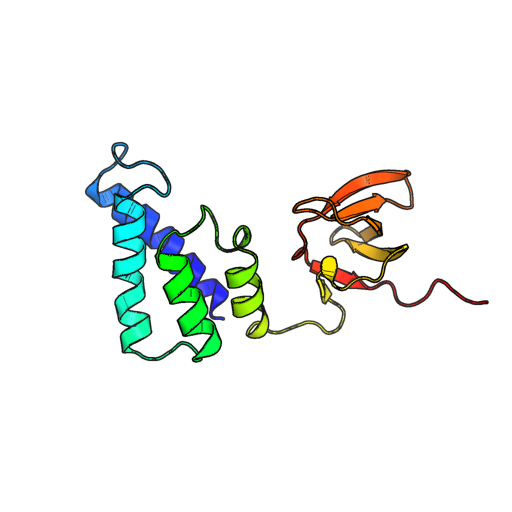? -14.573 1.875 17.583 1.00 94.00 98 GLY A C 1
ATOM 794 O O . GLY A 1 98 ? -13.371 2.157 17.523 1.00 94.00 98 GLY A O 1
ATOM 795 N N . LEU A 1 99 ? -15.030 0.682 17.966 1.00 95.88 99 LEU A N 1
ATOM 796 C CA . LEU A 1 99 ? -14.176 -0.448 18.311 1.00 95.88 99 LEU A CA 1
ATOM 797 C C . LEU A 1 99 ? -13.947 -1.358 17.106 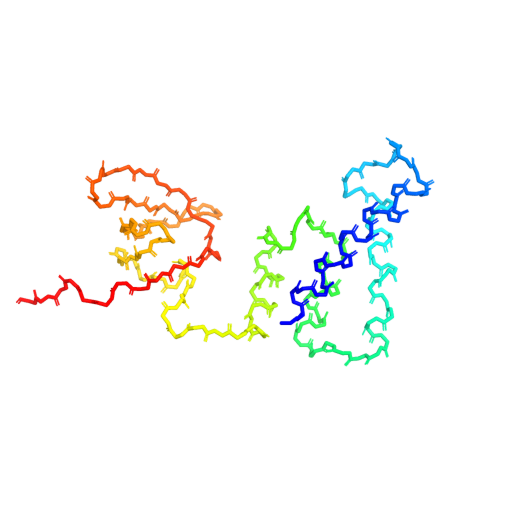1.00 95.88 99 LEU A C 1
ATOM 799 O O . LEU A 1 99 ? -14.841 -1.596 16.291 1.00 95.88 99 LEU A O 1
ATOM 803 N N . PHE A 1 100 ? -12.738 -1.892 17.013 1.00 96.00 100 PHE A N 1
ATOM 804 C CA . PHE A 1 100 ? -12.372 -2.881 16.016 1.00 96.00 100 PHE A CA 1
ATOM 805 C C . PHE A 1 100 ? -11.405 -3.904 16.605 1.00 96.00 100 PHE A C 1
ATOM 807 O O . PHE A 1 100 ? -10.646 -3.606 17.528 1.00 96.00 100 PHE A O 1
ATOM 814 N N . LYS A 1 101 ? -11.421 -5.109 16.047 1.00 96.12 101 LYS A N 1
ATOM 815 C CA . LYS A 1 101 ? -10.491 -6.183 16.373 1.00 96.12 101 LYS A CA 1
ATOM 816 C C . LYS A 1 101 ? -9.364 -6.211 15.341 1.00 96.12 101 LYS A C 1
ATOM 818 O O . LYS A 1 101 ? -9.593 -6.106 14.133 1.00 96.12 101 LYS A O 1
ATOM 823 N N . TRP A 1 102 ? -8.133 -6.320 15.829 1.00 95.62 102 TRP A N 1
ATOM 824 C CA . TRP A 1 102 ? -6.951 -6.541 15.003 1.00 95.62 102 TRP A CA 1
ATOM 825 C C . TRP A 1 102 ? -6.728 -8.033 14.746 1.00 95.62 102 TRP A C 1
ATOM 827 O O . TRP A 1 102 ? -7.306 -8.889 15.413 1.00 95.62 102 TRP A O 1
ATOM 837 N N . LYS A 1 103 ? -5.857 -8.348 13.784 1.00 91.00 103 LYS A N 1
ATOM 838 C CA . LYS A 1 103 ? -5.576 -9.715 13.315 1.00 91.00 103 LYS A CA 1
ATOM 839 C C . LYS A 1 103 ? -5.148 -10.683 14.426 1.00 91.00 103 LYS A C 1
ATOM 841 O O . LYS A 1 103 ? -5.356 -11.880 14.296 1.00 91.00 103 LYS A O 1
ATOM 846 N N . ASP A 1 104 ? -4.565 -10.169 15.506 1.00 92.69 104 ASP A N 1
ATOM 847 C CA . ASP A 1 104 ? -4.133 -10.946 16.676 1.00 92.69 104 ASP A CA 1
ATOM 848 C C . ASP A 1 104 ? -5.194 -11.038 17.789 1.00 92.69 104 ASP A C 1
ATOM 850 O O . ASP A 1 104 ? -4.906 -11.503 18.887 1.00 92.69 104 ASP A O 1
ATOM 854 N N . GLY A 1 105 ? -6.421 -10.585 17.525 1.00 93.44 105 GLY A N 1
ATOM 855 C CA . GLY A 1 105 ? -7.534 -10.630 18.469 1.00 93.44 105 GLY A CA 1
ATOM 856 C C . GLY A 1 105 ? -7.631 -9.434 19.414 1.00 93.44 105 GLY A C 1
ATOM 857 O O . GLY A 1 105 ? -8.663 -9.277 20.065 1.00 93.44 105 GLY A O 1
ATOM 858 N N . ARG A 1 106 ? -6.621 -8.557 19.471 1.00 96.56 106 ARG A N 1
ATOM 859 C CA . ARG A 1 106 ? -6.672 -7.358 20.321 1.00 96.56 106 ARG A CA 1
ATOM 860 C C . ARG A 1 106 ? -7.752 -6.384 19.852 1.00 96.56 106 ARG A C 1
ATOM 862 O O . ARG A 1 106 ? -7.950 -6.197 18.650 1.00 96.56 106 ARG A O 1
ATOM 869 N N . ILE A 1 107 ? -8.413 -5.730 20.807 1.00 97.75 107 ILE A N 1
ATOM 870 C CA . ILE A 1 107 ? -9.470 -4.746 20.547 1.00 97.75 107 ILE A CA 1
ATOM 871 C C . ILE A 1 107 ? -8.907 -3.337 20.695 1.00 97.75 107 ILE A C 1
ATOM 873 O O . ILE A 1 107 ? -8.257 -3.005 21.689 1.00 97.75 107 ILE A O 1
ATOM 877 N N . PHE A 1 108 ? -9.210 -2.497 19.714 1.00 97.94 108 PHE A N 1
ATOM 878 C CA . PHE A 1 108 ? -8.773 -1.115 19.651 1.00 97.94 108 PHE A CA 1
ATOM 879 C C . PHE A 1 108 ? -9.955 -0.178 19.467 1.00 97.94 108 PHE A C 1
ATOM 881 O O . PHE A 1 108 ? -10.901 -0.482 18.742 1.00 97.94 108 PHE A O 1
ATOM 888 N N . ARG A 1 109 ? -9.854 1.006 20.063 1.00 97.50 109 ARG A N 1
ATOM 889 C CA . ARG A 1 109 ? -10.735 2.139 19.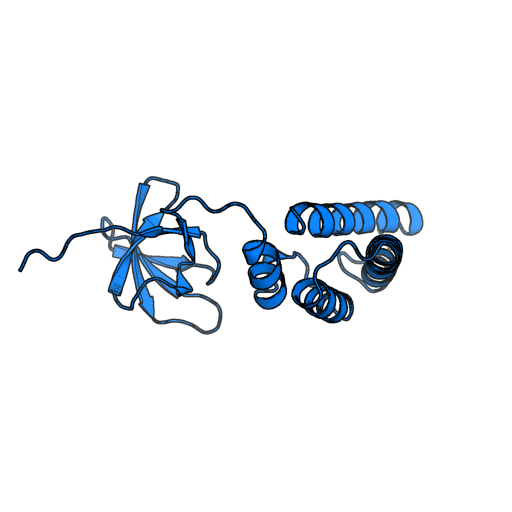800 1.00 97.50 109 ARG A CA 1
ATOM 890 C C . ARG A 1 109 ? -10.073 3.085 18.813 1.00 97.50 109 ARG A C 1
ATOM 892 O O . ARG A 1 109 ? -8.948 3.521 19.056 1.00 97.50 109 ARG A O 1
ATOM 899 N N . ARG A 1 110 ? -10.761 3.432 17.723 1.00 97.00 110 ARG A N 1
ATOM 900 C CA . ARG A 1 110 ? -10.284 4.452 16.782 1.00 97.00 110 ARG A CA 1
ATOM 901 C C . ARG A 1 110 ? -10.566 5.847 17.333 1.00 97.00 110 ARG A C 1
ATOM 903 O O . ARG A 1 110 ? -11.726 6.233 17.457 1.00 97.00 110 ARG A O 1
ATOM 910 N N . GLU A 1 111 ? -9.520 6.617 17.585 1.00 96.25 111 GLU A N 1
ATOM 911 C CA . GLU A 1 111 ? -9.634 8.009 18.020 1.00 96.25 111 GLU A CA 1
ATOM 912 C C . GLU A 1 111 ? -9.386 8.950 16.832 1.00 96.25 111 GLU A C 1
ATOM 914 O O . GLU A 1 111 ? -9.937 8.751 15.741 1.00 96.25 111 GLU A O 1
ATOM 919 N N . GLU A 1 112 ? -8.599 10.002 17.017 1.00 95.94 112 GLU A N 1
ATOM 920 C CA . GLU A 1 112 ? -8.390 11.026 16.015 1.00 95.94 112 GLU A CA 1
ATOM 921 C C . GLU A 1 112 ? -7.531 10.556 14.834 1.00 95.94 112 GLU A C 1
ATOM 923 O O . GLU A 1 112 ? -6.637 9.702 14.910 1.00 95.94 112 GLU A O 1
ATOM 928 N N . ARG A 1 113 ? -7.792 11.183 13.688 1.00 95.56 113 ARG A N 1
ATOM 929 C CA . ARG A 1 113 ? -6.908 11.107 12.535 1.00 95.56 113 ARG A CA 1
ATOM 930 C C . ARG A 1 113 ? -5.754 12.087 12.739 1.00 95.56 113 ARG A C 1
ATOM 932 O O . ARG A 1 113 ? -5.957 13.296 12.725 1.00 95.56 113 ARG A O 1
ATOM 939 N N . LEU A 1 114 ? -4.537 11.564 12.828 1.00 93.19 114 LEU A N 1
ATOM 940 C CA . LEU A 1 114 ? -3.314 12.348 12.664 1.00 93.19 114 LEU A CA 1
ATOM 941 C C . LEU A 1 114 ? -3.048 12.589 11.168 1.00 93.19 114 LEU A C 1
ATOM 943 O O . LEU A 1 114 ? -3.785 12.127 10.297 1.00 93.19 114 LEU A O 1
ATOM 947 N N . ARG A 1 115 ? -1.933 13.245 10.825 1.00 91.19 115 ARG A N 1
ATOM 948 C CA . ARG A 1 115 ? -1.589 13.609 9.434 1.00 91.19 115 ARG A CA 1
ATOM 949 C C . ARG A 1 115 ? -1.798 12.472 8.415 1.00 91.19 115 ARG A C 1
ATOM 951 O O . ARG A 1 115 ? -2.503 12.648 7.423 1.00 91.19 115 ARG A O 1
ATOM 958 N N . LYS A 1 116 ? -1.183 11.305 8.646 1.00 89.25 116 LYS A N 1
ATOM 959 C CA . LYS A 1 116 ? -1.234 10.138 7.734 1.00 89.25 116 LYS A CA 1
ATOM 960 C C . LYS A 1 116 ? -1.691 8.836 8.403 1.00 89.25 116 LYS A C 1
ATOM 962 O O . LYS A 1 116 ? -1.673 7.795 7.753 1.00 89.25 116 LYS A O 1
ATOM 967 N N . ARG A 1 117 ? -2.027 8.863 9.693 1.00 95.25 117 ARG A N 1
ATOM 968 C CA . ARG A 1 117 ? -2.296 7.674 10.517 1.00 95.25 117 ARG A CA 1
ATOM 969 C C . ARG A 1 117 ? -3.487 7.930 11.431 1.00 95.25 117 ARG A C 1
ATOM 971 O O . ARG A 1 117 ? -3.754 9.081 11.759 1.00 95.25 117 ARG A O 1
ATOM 978 N N . TYR A 1 118 ? -4.165 6.872 11.848 1.00 97.56 118 TYR A N 1
ATOM 979 C CA . TYR A 1 118 ? -5.181 6.939 12.895 1.00 97.56 118 TYR A CA 1
ATOM 980 C C . TYR A 1 118 ? -4.557 6.588 14.233 1.00 97.56 118 TYR A C 1
ATOM 982 O O . TYR A 1 118 ? -3.909 5.544 14.349 1.00 97.56 118 TYR A O 1
ATOM 990 N N . ARG A 1 119 ? -4.757 7.450 15.231 1.00 97.88 119 ARG A N 1
ATOM 991 C CA . ARG A 1 119 ? -4.436 7.118 16.613 1.00 97.88 119 ARG A CA 1
ATOM 992 C C . ARG A 1 119 ? -5.505 6.151 17.112 1.00 97.88 119 ARG A C 1
ATOM 994 O O . ARG A 1 119 ? -6.696 6.431 17.003 1.00 97.88 119 ARG A O 1
ATOM 1001 N N . CYS A 1 120 ? -5.085 4.991 17.594 1.00 98.06 120 CYS A N 1
ATOM 1002 C CA . CYS A 1 120 ? -5.982 3.981 18.141 1.00 98.06 120 CYS A CA 1
ATOM 1003 C C . CYS A 1 120 ? -5.454 3.511 19.493 1.00 98.06 120 CYS A C 1
ATOM 1005 O O . CYS A 1 120 ? -4.246 3.339 19.653 1.00 98.06 120 CYS A O 1
ATOM 1007 N N . VAL A 1 121 ? -6.349 3.298 20.449 1.00 98.06 121 VAL A N 1
ATOM 1008 C CA . VAL A 1 121 ? -5.995 2.869 21.806 1.00 98.06 121 VAL A CA 1
ATOM 1009 C C . VAL A 1 121 ? -6.403 1.419 21.989 1.00 98.06 121 VAL A C 1
ATOM 1011 O O . VAL A 1 121 ? -7.544 1.068 21.702 1.00 98.06 121 VAL A O 1
ATOM 1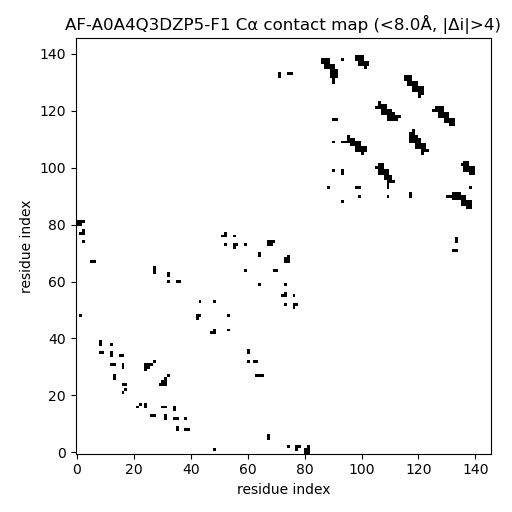014 N N . GLU A 1 122 ? -5.479 0.576 22.439 1.00 98.19 122 GLU A N 1
ATOM 1015 C CA . GLU A 1 122 ? -5.790 -0.794 22.846 1.00 98.19 122 GLU A CA 1
ATOM 1016 C C . GLU A 1 122 ? -6.623 -0.768 24.133 1.00 98.19 122 GLU A C 1
ATOM 1018 O O . GLU A 1 122 ? -6.197 -0.198 25.137 1.00 98.19 122 GLU A O 1
ATOM 1023 N N . VAL A 1 123 ? -7.799 -1.397 24.115 1.00 97.31 123 VAL A N 1
ATOM 1024 C CA . VAL A 1 123 ? -8.775 -1.311 25.217 1.00 97.31 123 VAL A CA 1
ATOM 1025 C C . VAL A 1 123 ? -8.256 -1.959 26.505 1.00 97.31 123 VAL A C 1
ATOM 1027 O O . VAL A 1 123 ? -8.496 -1.444 27.591 1.00 97.31 123 VAL A O 1
ATOM 1030 N N . SER A 1 124 ? -7.522 -3.067 26.402 1.00 97.06 124 SER A N 1
ATOM 1031 C CA . SER A 1 124 ? -7.027 -3.830 27.557 1.00 97.06 124 SER A CA 1
ATOM 1032 C C . SER A 1 124 ? -5.857 -3.163 28.285 1.00 97.06 124 SER A C 1
ATOM 1034 O O . SER A 1 124 ? -5.659 -3.410 29.472 1.00 97.06 124 SER A O 1
ATOM 1036 N N . THR A 1 125 ? -5.058 -2.346 27.593 1.00 97.50 125 THR A N 1
ATOM 1037 C CA . THR A 1 125 ? -3.786 -1.819 28.123 1.00 97.50 125 THR A CA 1
ATOM 1038 C C . THR A 1 125 ? -3.693 -0.296 28.119 1.00 97.50 125 THR A C 1
ATOM 1040 O O . THR A 1 125 ? -2.728 0.252 28.650 1.00 97.50 125 THR A O 1
ATOM 1043 N N . ASN A 1 126 ? -4.647 0.398 27.491 1.00 96.88 126 ASN A N 1
ATOM 1044 C CA . ASN A 1 126 ? -4.596 1.832 27.192 1.00 96.88 126 ASN A CA 1
ATOM 1045 C C . ASN A 1 126 ? -3.375 2.275 26.362 1.00 96.88 126 ASN A C 1
ATOM 1047 O O . ASN A 1 126 ? -3.082 3.469 26.258 1.00 96.88 126 ASN A O 1
ATOM 1051 N N . ARG A 1 127 ? -2.652 1.341 25.731 1.00 97.94 127 ARG A N 1
ATOM 1052 C CA . ARG A 1 127 ? -1.507 1.672 24.876 1.00 97.94 127 ARG A CA 1
ATOM 1053 C C . ARG A 1 127 ? -1.965 2.272 23.553 1.00 97.94 127 ARG A C 1
ATOM 1055 O O . ARG A 1 127 ? -2.956 1.847 22.962 1.00 97.94 127 ARG A O 1
ATOM 1062 N N . ILE A 1 128 ? -1.198 3.244 23.067 1.00 97.94 128 ILE A N 1
ATOM 1063 C CA . ILE A 1 128 ? -1.481 3.976 21.830 1.00 97.94 128 ILE A CA 1
ATOM 1064 C C . ILE A 1 128 ? -0.739 3.334 20.660 1.00 97.94 128 ILE A C 1
ATOM 1066 O O . ILE A 1 128 ? 0.461 3.074 20.730 1.00 97.94 128 ILE A O 1
ATOM 1070 N N . TYR A 1 129 ? -1.449 3.167 19.550 1.00 97.94 129 TYR A N 1
ATOM 1071 C CA . TYR A 1 129 ? -0.941 2.623 18.298 1.00 97.94 129 TYR A CA 1
ATOM 1072 C C . TYR A 1 129 ? -1.351 3.507 17.118 1.00 97.94 129 TYR A C 1
ATOM 1074 O O . TYR A 1 129 ? -2.427 4.106 17.102 1.00 97.94 129 TYR A O 1
ATOM 1082 N N . LEU A 1 130 ? -0.490 3.578 16.099 1.00 97.25 130 LEU A N 1
ATOM 1083 C CA . LEU A 1 130 ? -0.730 4.366 14.890 1.00 97.25 130 LEU A CA 1
ATOM 1084 C C . LEU A 1 130 ? -1.038 3.459 13.700 1.00 97.25 130 LEU A C 1
ATOM 1086 O O . LEU A 1 130 ? -0.144 2.871 13.089 1.00 97.25 130 LEU A O 1
ATOM 1090 N N . PHE A 1 131 ? -2.308 3.395 13.318 1.00 96.44 131 PHE A N 1
ATOM 1091 C CA . PHE A 1 131 ? -2.760 2.554 12.216 1.00 96.44 131 PHE A CA 1
ATOM 1092 C C . PHE A 1 131 ? -2.665 3.281 10.870 1.00 96.44 131 PHE A C 1
ATOM 1094 O O . PHE A 1 131 ? -2.924 4.483 10.756 1.00 96.44 131 PHE A O 1
ATOM 1101 N N . ASN A 1 132 ? -2.274 2.550 9.819 1.00 94.25 132 ASN A N 1
ATOM 1102 C CA . ASN A 1 132 ? -2.434 3.025 8.441 1.00 94.25 132 ASN A CA 1
ATOM 1103 C C . ASN A 1 132 ? -3.940 3.167 8.139 1.00 94.25 132 ASN A C 1
ATOM 1105 O O . ASN A 1 132 ? -4.660 2.233 8.467 1.00 94.25 132 ASN A O 1
ATOM 1109 N N . PRO A 1 133 ? -4.425 4.248 7.495 1.00 93.88 133 PRO A N 1
ATOM 1110 C CA . PRO A 1 133 ? -5.821 4.376 7.060 1.00 93.88 133 PRO A CA 1
ATOM 1111 C C . PRO A 1 133 ? -6.396 3.152 6.341 1.00 93.88 133 PRO A C 1
ATOM 1113 O O . PRO A 1 133 ? -7.576 2.849 6.500 1.00 93.88 133 PRO A O 1
ATOM 1116 N N . VAL A 1 134 ? -5.562 2.437 5.582 1.00 92.19 134 VAL A N 1
ATOM 1117 C CA . VAL A 1 134 ? -5.968 1.244 4.831 1.00 92.19 134 VAL A CA 1
ATOM 1118 C C . VAL A 1 134 ? -5.666 -0.076 5.554 1.00 92.19 134 VAL A C 1
ATOM 1120 O O . VAL A 1 134 ? -5.670 -1.134 4.934 1.00 92.19 134 VAL A O 1
ATOM 1123 N N . ALA A 1 135 ? -5.382 -0.035 6.858 1.00 92.88 135 ALA A N 1
ATOM 1124 C CA . ALA A 1 135 ? -5.242 -1.244 7.660 1.00 92.88 135 ALA A CA 1
ATOM 1125 C C . ALA A 1 135 ? -6.583 -1.987 7.729 1.00 92.88 135 ALA A C 1
ATOM 1127 O O . ALA A 1 135 ? -7.608 -1.383 8.046 1.00 92.88 135 ALA A O 1
ATOM 1128 N N . GLU A 1 136 ? -6.552 -3.283 7.435 1.00 92.44 136 GLU A N 1
ATOM 1129 C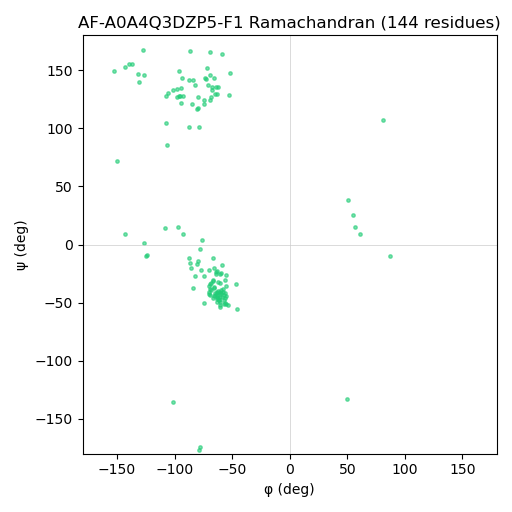 CA . GLU A 1 136 ? -7.714 -4.169 7.503 1.00 92.44 136 GLU A CA 1
ATOM 1130 C C . GLU A 1 136 ? -7.985 -4.608 8.937 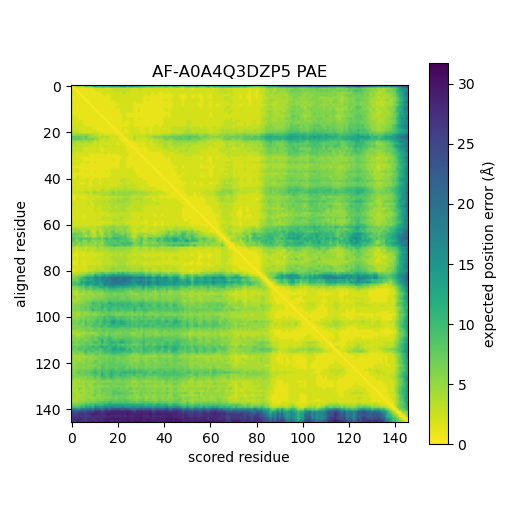1.00 92.44 136 GLU A C 1
ATOM 1132 O O . GLU A 1 136 ? -7.089 -5.115 9.613 1.00 92.44 136 GLU A O 1
ATOM 1137 N N . VAL A 1 137 ? -9.219 -4.408 9.380 1.00 94.56 137 VAL A N 1
ATOM 1138 C CA . VAL A 1 137 ? -9.687 -4.665 10.740 1.00 94.56 137 VAL A CA 1
ATOM 1139 C C . VAL A 1 137 ? -11.057 -5.335 10.699 1.00 94.56 137 VAL A C 1
ATOM 1141 O O . VAL A 1 137 ? -11.814 -5.152 9.744 1.00 94.56 137 VAL A O 1
ATOM 1144 N N . GLU A 1 138 ? -11.397 -6.074 11.747 1.00 94.00 138 GLU A N 1
ATOM 1145 C CA . GLU A 1 138 ? -12.741 -6.622 11.928 1.00 94.00 138 GLU A CA 1
ATOM 1146 C C . GLU A 1 138 ? -13.580 -5.647 12.755 1.00 94.00 138 GLU A C 1
ATOM 1148 O O . GLU A 1 138 ? -13.166 -5.216 13.835 1.00 94.00 138 GLU A O 1
ATOM 1153 N N . LEU A 1 139 ? -14.764 -5.281 12.261 1.00 88.94 139 LEU A N 1
ATOM 1154 C CA . LEU A 1 139 ? -15.682 -4.447 13.036 1.00 88.94 139 LEU A CA 1
ATOM 1155 C C . LEU A 1 139 ? -16.219 -5.248 14.228 1.00 88.94 139 LEU A C 1
ATOM 1157 O O . LEU A 1 139 ? -16.802 -6.316 14.044 1.00 88.94 139 LEU A O 1
ATOM 1161 N N . VAL A 1 140 ? -16.091 -4.702 15.438 1.00 88.19 140 VAL A N 1
ATOM 1162 C CA . VAL A 1 140 ? -16.780 -5.253 16.609 1.00 88.19 140 VAL A CA 1
ATOM 1163 C C . VAL A 1 140 ? -18.228 -4.773 16.539 1.00 88.19 140 VAL A C 1
ATOM 1165 O O . VAL A 1 140 ? -18.520 -3.609 16.816 1.00 88.19 140 VAL A O 1
ATOM 1168 N N . LYS A 1 141 ? -19.134 -5.645 16.086 1.00 69.56 141 LYS A N 1
ATOM 1169 C CA . LYS A 1 141 ? -20.575 -5.399 16.191 1.00 69.56 141 LYS A CA 1
ATOM 1170 C C . LYS A 1 141 ? -20.967 -5.623 17.655 1.00 69.56 141 LYS A C 1
ATOM 1172 O O . LYS A 1 141 ? -20.762 -6.717 18.158 1.00 69.56 141 LYS A O 1
ATOM 1177 N N . GLU A 1 142 ? -21.515 -4.577 18.276 1.00 55.62 142 GLU A N 1
ATOM 1178 C CA . GLU A 1 142 ? -22.120 -4.536 19.622 1.00 55.62 142 GLU A CA 1
ATOM 1179 C C . GLU A 1 142 ? -21.170 -4.413 20.828 1.00 55.62 142 GLU A C 1
ATOM 1181 O O . GLU A 1 142 ? -20.549 -5.375 21.259 1.00 55.62 142 GLU A O 1
ATOM 1186 N N . LEU A 1 143 ? -21.162 -3.222 21.445 1.00 48.00 143 LEU A N 1
ATOM 1187 C CA . LEU A 1 143 ? -20.949 -3.037 22.894 1.00 48.00 143 LEU A CA 1
ATOM 1188 C C . LEU A 1 143 ? -21.808 -1.898 23.493 1.00 48.00 143 LEU A C 1
ATOM 1190 O O . LEU A 1 143 ? -21.641 -1.559 24.659 1.00 48.00 143 LEU A O 1
ATOM 1194 N N . PHE A 1 144 ? -22.752 -1.330 22.735 1.00 41.34 144 PHE A N 1
ATOM 1195 C CA . PHE A 1 144 ? -23.761 -0.415 23.273 1.00 41.34 144 PHE A CA 1
ATOM 1196 C C . PHE A 1 144 ? -25.093 -1.163 23.316 1.00 41.34 144 PHE A C 1
ATOM 1198 O O . PHE A 1 144 ? -25.856 -1.152 22.355 1.00 41.34 144 PHE A O 1
ATOM 1205 N N . LYS A 1 145 ? -25.307 -1.905 24.405 1.00 31.44 145 LYS A N 1
ATOM 1206 C CA . LYS A 1 145 ? -26.657 -2.065 24.936 1.00 31.44 145 LYS A CA 1
ATOM 1207 C C . LYS A 1 145 ? -26.869 -0.853 25.834 1.00 31.44 145 LYS A C 1
ATOM 1209 O O . LYS A 1 145 ? -26.039 -0.630 26.717 1.00 31.44 145 LYS A O 1
ATOM 1214 N N . ASP A 1 146 ? -27.886 -0.067 25.503 1.00 36.16 146 ASP A N 1
ATOM 1215 C CA . ASP A 1 146 ? -28.415 0.996 26.360 1.00 36.16 146 ASP A CA 1
ATOM 1216 C C . ASP A 1 146 ? -28.768 0.459 27.758 1.00 36.16 146 ASP A C 1
ATOM 1218 O O . ASP A 1 146 ? -29.161 -0.733 27.855 1.00 36.16 146 ASP A O 1
#

pLDDT: mean 91.15, std 11.1, range [31.44, 98.19]

Sequence (146 aa):
AYAFLVTTVHEFAHLYTFNQHQHKAKPHGTEWKANFKRMMQPFFKLDIFPADINKVIVNYLNNPAASSCSDLTLFRALKKYDVKEASVVLVEKIPANGLFKWKDGRIFRREERLRKRYRCVEVSTNRIYLFNPVAEVELVKELFKD

Secondary structure (DSSP, 8-state):
-HHHHHHHHHHHHHHHHHHHHGGGSPTT-HHHHHHHHHHHHHHHHTT-S-HHHHHHHHHHTTS--SSTTT-HHHHHHHHTTS---TTEEEGGGSPTT-EEE-TTS-EEEEEEE-SSSEEEEETTT--EEEE-TT-EEEE-------

Mean predicted aligned error: 5.78 Å

Solvent-accessible surface area (backbone atoms only — not comparable to full-atom values): 8434 Å² total; per-residue (Å²): 85,64,51,56,54,56,50,52,47,50,52,49,17,50,53,54,35,36,77,76,45,48,90,74,56,54,88,77,26,72,65,29,44,54,40,33,48,59,70,47,46,65,52,60,76,66,61,74,56,57,71,73,47,41,56,43,50,59,58,39,53,75,69,59,62,98,40,67,79,77,36,65,67,50,36,55,51,37,54,74,61,39,91,75,61,93,60,59,40,39,52,66,73,51,52,80,69,29,52,30,28,42,94,86,67,52,47,30,32,33,55,58,75,50,100,80,30,31,40,27,33,30,70,92,75,70,46,79,45,75,40,51,46,79,38,72,26,35,67,60,82,82,88,80,77,131

Foldseek 3Di:
DVLVVLQVLLVVLVVVLCVVQNVNADQQHPSSLVSSVVSCVVVVVVVPDDPLLVVQVVVCSVRPDSGLLVPPSNVVSVVVPDDDDPQKDFLLPADAQFWWADPVRFIWGFHDDDPQWTWIAGPVPRDTDTHGRRHITGGDPDDDDD

Nearest PDB structures (foldseek):
  5ohq-assembly1_A  TM=7.452E-01  e=1.918E-01  Homo sapiens
  8w8f-assembly1_Z  TM=7.469E-01  e=2.328E+00  Homo sapiens
  8ui0-assembly1_Z  TM=7.342E-01  e=4.833E+00  Homo sapiens
  2wac-assembly2_B  TM=4.178E-01  e=1.121E+00  Drosophila melanogaster
  8uis-assembly1_Z  TM=5.881E-01  e=3.564E+00  Homo sapiens

Radius of gyration: 18.85 Å; Cα contacts (8 Å, |Δi|>4): 195; chains: 1; bounding box: 53×25×53 Å